Protein AF-A0A6A0AK98-F1 (afdb_monomer_lite)

Foldseek 3Di:
DDDDDDDPCPVLVVLCVVLVVVLVVVLVVCVVVVVDDVVNVVSVVVSVVVSVVVSVVVVVD

Sequence (61 aa):
VMRVNTTSDVVGVEICGALKNVLAIAAGIVEGLDLGHNAMAALIAQGCSEISLVLLLLMHT

Secondary structure (DSSP, 8-state):
-------S-HHHHHHHHHHHHHHHHHHHHHHHTT-HHHHHHHHHHHHHHHHHHHHHHHTT-

Organism: Haematococcus lacustris (NCBI:txid44745)

Radius of gyration: 14.07 Å; chains: 1; bounding box: 28×38×34 Å

pLDDT: mean 95.32, std 6.81, range [55.94, 98.62]

Structure (mmCIF, N/CA/C/O backbone):
data_AF-A0A6A0AK98-F1
#
_entry.id   AF-A0A6A0AK98-F1
#
loop_
_atom_site.group_PDB
_atom_site.id
_atom_site.type_symbol
_atom_site.label_atom_id
_atom_site.label_alt_id
_atom_site.label_comp_id
_atom_site.label_asym_id
_atom_site.label_entity_id
_atom_site.label_seq_id
_atom_site.pdbx_PDB_ins_code
_atom_site.Cartn_x
_atom_site.Cartn_y
_atom_site.Cartn_z
_atom_site.occupancy
_atom_site.B_iso_or_equiv
_atom_site.auth_seq_id
_atom_site.auth_comp_id
_atom_site.auth_asym_id
_atom_site.auth_atom_id
_atom_site.pdbx_PDB_model_num
ATOM 1 N N . VAL A 1 1 ? -4.731 -23.104 3.811 1.00 87.44 1 VAL A N 1
ATOM 2 C CA . VAL A 1 1 ? -5.636 -22.835 4.957 1.00 87.44 1 VAL A CA 1
ATOM 3 C C . VAL A 1 1 ? -5.914 -21.343 4.988 1.00 87.44 1 VAL A C 1
ATOM 5 O O . VAL A 1 1 ? -4.957 -20.581 4.946 1.00 87.44 1 VAL A O 1
ATOM 8 N N . MET A 1 2 ? -7.181 -20.927 4.998 1.00 93.56 2 MET A N 1
ATOM 9 C CA . MET A 1 2 ? -7.556 -19.516 5.137 1.00 93.56 2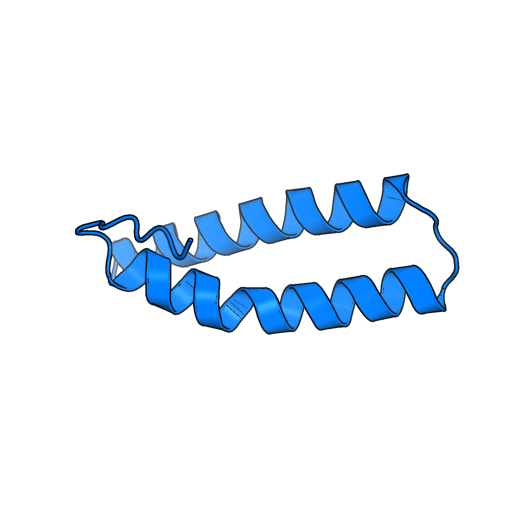 MET A CA 1
ATOM 10 C C . MET A 1 2 ? -7.319 -19.071 6.585 1.00 93.56 2 MET A C 1
ATOM 12 O O . MET A 1 2 ? -7.777 -19.741 7.509 1.00 93.56 2 MET A O 1
ATOM 16 N N . ARG A 1 3 ? -6.584 -17.973 6.784 1.00 94.56 3 ARG A N 1
ATOM 17 C CA . ARG A 1 3 ? -6.388 -17.339 8.094 1.00 94.56 3 ARG A CA 1
ATOM 18 C C . ARG A 1 3 ? -7.102 -15.996 8.107 1.00 94.56 3 ARG A C 1
ATOM 20 O O . ARG A 1 3 ? -6.991 -15.243 7.146 1.00 94.56 3 ARG A O 1
ATOM 27 N N . VAL A 1 4 ? -7.828 -15.726 9.185 1.00 95.69 4 VAL A N 1
ATOM 28 C CA . VAL A 1 4 ? -8.610 -14.502 9.371 1.00 95.69 4 VAL A CA 1
ATOM 29 C C . VAL A 1 4 ? -8.073 -13.780 10.598 1.00 95.69 4 VAL A C 1
ATOM 31 O O . VAL A 1 4 ? -7.965 -14.386 11.662 1.00 95.69 4 VAL A O 1
ATOM 34 N N . ASN A 1 5 ? -7.748 -12.499 10.433 1.00 95.88 5 ASN A N 1
ATOM 35 C CA . ASN A 1 5 ? -7.347 -11.608 11.516 1.00 95.88 5 ASN A CA 1
ATOM 36 C C . ASN A 1 5 ? -8.479 -10.605 11.756 1.00 95.88 5 ASN A C 1
ATOM 38 O O . ASN A 1 5 ? -8.999 -10.031 10.800 1.00 95.88 5 ASN A O 1
ATOM 42 N N . THR A 1 6 ? -8.865 -10.404 13.014 1.00 96.75 6 THR A N 1
ATOM 43 C CA . THR A 1 6 ? -9.953 -9.496 13.404 1.00 96.75 6 THR A CA 1
ATOM 44 C C . THR A 1 6 ? -9.401 -8.210 14.007 1.00 96.75 6 THR A C 1
ATOM 46 O O . THR A 1 6 ? -8.408 -8.245 14.731 1.00 96.75 6 THR A O 1
ATOM 49 N N . THR A 1 7 ? -10.074 -7.089 13.763 1.00 96.38 7 THR A N 1
ATOM 50 C CA . THR A 1 7 ? -9.762 -5.776 14.343 1.00 96.38 7 THR A CA 1
ATOM 51 C C . THR A 1 7 ? -11.059 -5.029 14.655 1.00 96.38 7 THR A C 1
ATOM 53 O O . THR A 1 7 ? -12.075 -5.276 14.007 1.00 96.38 7 THR A O 1
ATOM 56 N N . SER A 1 8 ? -11.034 -4.136 15.646 1.00 97.19 8 SER A N 1
ATOM 57 C CA . SER A 1 8 ? -12.137 -3.206 15.929 1.00 97.19 8 SER A CA 1
ATOM 58 C C . SER A 1 8 ? -12.094 -1.944 15.060 1.00 97.19 8 SER A C 1
ATOM 60 O O . SER A 1 8 ? -13.046 -1.169 15.073 1.00 97.19 8 SER A O 1
ATOM 62 N N . ASP A 1 9 ? -11.006 -1.723 14.318 1.00 95.00 9 ASP A N 1
ATOM 63 C CA . ASP A 1 9 ? -10.850 -0.581 13.413 1.00 95.00 9 ASP A CA 1
ATOM 64 C C . ASP A 1 9 ? -11.564 -0.829 12.074 1.00 95.00 9 ASP A C 1
ATOM 66 O O . ASP A 1 9 ? -10.958 -1.226 11.079 1.00 95.00 9 ASP A O 1
ATOM 70 N N . VAL A 1 10 ? -12.886 -0.644 12.070 1.00 94.94 10 VAL A N 1
ATOM 71 C CA . VAL A 1 10 ? -13.726 -0.845 10.876 1.00 94.94 10 VAL A CA 1
ATOM 72 C C . VAL A 1 10 ? -13.404 0.189 9.795 1.00 94.94 10 VAL A C 1
ATOM 74 O O . VAL A 1 10 ? -13.212 -0.178 8.636 1.00 94.94 10 VAL A O 1
ATOM 77 N N . VAL A 1 11 ? -13.277 1.463 10.178 1.00 94.25 11 VAL A N 1
ATOM 78 C CA . VAL A 1 11 ? -13.010 2.569 9.244 1.00 94.25 11 VAL A CA 1
ATOM 79 C C . VAL A 1 11 ? 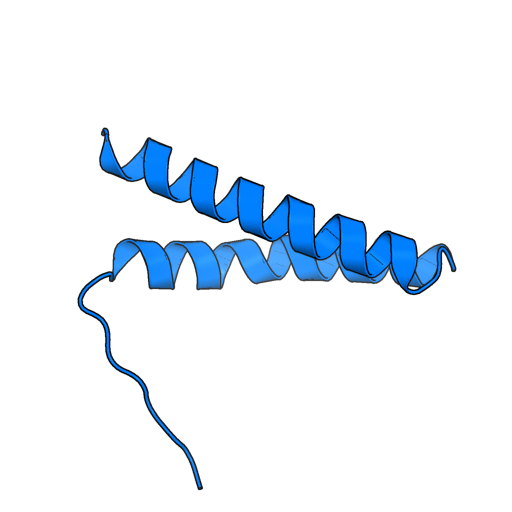-11.659 2.374 8.556 1.00 94.25 11 VAL A C 1
ATOM 81 O O . VAL A 1 11 ? -11.571 2.488 7.335 1.00 94.25 11 VAL A O 1
ATOM 84 N N . GLY A 1 12 ? -10.610 2.012 9.301 1.00 95.12 12 GLY A N 1
ATOM 85 C CA . GLY A 1 12 ? -9.296 1.737 8.725 1.00 95.12 12 GLY A CA 1
ATOM 86 C C . GLY A 1 12 ? -9.327 0.610 7.697 1.00 95.12 12 GLY A C 1
ATOM 87 O O . GLY A 1 12 ? -8.735 0.743 6.623 1.00 95.12 12 GLY A O 1
ATOM 88 N N . VAL A 1 13 ? -10.065 -0.470 7.974 1.00 96.44 13 VAL A N 1
ATOM 89 C CA . VAL A 1 13 ? -10.225 -1.598 7.040 1.00 96.44 13 VAL A CA 1
ATOM 90 C C . VAL A 1 13 ? -10.929 -1.167 5.751 1.00 96.44 13 VAL A C 1
ATOM 92 O O . VAL A 1 13 ? -10.462 -1.515 4.663 1.00 96.44 13 VAL A O 1
ATOM 95 N N . GLU A 1 14 ? -12.012 -0.395 5.844 1.00 96.19 14 GLU A N 1
ATOM 96 C CA . GLU A 1 14 ? -12.757 0.094 4.676 1.00 96.19 14 GLU A CA 1
ATOM 97 C C . GLU A 1 14 ? -11.915 1.044 3.816 1.00 96.19 14 GLU A C 1
ATOM 99 O O . GLU A 1 14 ? -11.813 0.860 2.598 1.00 96.19 14 GLU A O 1
ATOM 104 N N . ILE A 1 15 ? -11.244 2.012 4.449 1.00 96.19 15 ILE A N 1
ATOM 105 C CA . ILE A 1 15 ? -10.393 2.994 3.768 1.00 96.19 15 ILE A CA 1
ATOM 106 C C . ILE A 1 15 ? -9.209 2.309 3.080 1.00 96.19 15 ILE A C 1
ATOM 108 O O . ILE A 1 15 ? -8.964 2.552 1.896 1.00 96.19 15 ILE A O 1
ATOM 112 N N . CYS A 1 16 ? -8.513 1.394 3.761 1.00 96.38 16 CYS A N 1
ATOM 113 C CA . CYS A 1 16 ? -7.426 0.628 3.146 1.00 96.38 16 CYS A CA 1
ATOM 114 C C . CYS A 1 16 ? -7.931 -0.241 1.983 1.00 96.38 16 CYS A C 1
ATOM 116 O O . CYS A 1 16 ? -7.279 -0.322 0.939 1.00 96.38 16 CYS A O 1
ATOM 118 N N . GLY A 1 17 ? -9.103 -0.868 2.137 1.00 97.00 17 GLY A N 1
ATOM 119 C CA . GLY A 1 17 ? -9.732 -1.697 1.109 1.00 97.00 17 GLY A CA 1
ATOM 120 C C . GLY A 1 17 ? -10.077 -0.924 -0.166 1.00 97.00 17 GLY A C 1
ATOM 121 O O . GLY A 1 17 ? -9.875 -1.441 -1.269 1.00 97.00 17 GLY A O 1
ATOM 122 N N . ALA A 1 18 ? -10.541 0.318 -0.026 1.00 97.12 18 ALA A N 1
ATOM 123 C CA . ALA A 1 18 ? -10.830 1.201 -1.150 1.00 97.12 18 ALA A CA 1
ATOM 124 C C . ALA A 1 18 ? -9.546 1.742 -1.803 1.00 97.12 18 ALA A C 1
ATOM 126 O O . ALA A 1 18 ? -9.348 1.594 -3.014 1.00 97.12 18 ALA A O 1
ATOM 127 N N . LEU A 1 19 ? -8.647 2.335 -1.011 1.00 97.62 19 LEU A N 1
ATOM 128 C CA . LEU A 1 19 ? -7.489 3.072 -1.527 1.00 97.62 19 LEU A CA 1
ATOM 129 C C . LEU A 1 19 ? -6.399 2.172 -2.121 1.00 97.62 19 LEU A C 1
ATOM 131 O O . LEU A 1 19 ? -5.689 2.612 -3.029 1.00 97.62 19 LEU A O 1
ATOM 135 N N . LYS A 1 20 ? -6.310 0.890 -1.730 1.00 97.12 20 LYS A N 1
ATOM 136 C CA . LYS A 1 20 ? -5.356 -0.045 -2.356 1.00 97.12 20 LYS A CA 1
ATOM 137 C C . LYS A 1 20 ? -5.539 -0.178 -3.871 1.00 97.12 20 LYS A C 1
ATOM 139 O O . LYS A 1 20 ? -4.589 -0.513 -4.570 1.00 97.12 20 LYS A O 1
ATOM 144 N N . ASN A 1 21 ? -6.746 0.066 -4.388 1.00 98.12 21 ASN A N 1
ATOM 145 C CA . ASN A 1 21 ? -7.024 -0.028 -5.820 1.00 98.12 21 ASN A CA 1
ATOM 146 C C . ASN A 1 21 ? -6.408 1.151 -6.580 1.00 98.12 21 ASN A C 1
ATOM 148 O O . ASN A 1 21 ? -5.862 0.958 -7.661 1.00 98.12 21 ASN A O 1
ATOM 152 N N . VAL A 1 22 ? -6.438 2.350 -5.993 1.00 97.81 22 VAL A N 1
ATOM 153 C CA . VAL A 1 22 ? -5.769 3.532 -6.557 1.00 97.81 22 VAL A CA 1
ATOM 154 C C . VAL A 1 22 ? -4.257 3.313 -6.565 1.00 97.81 22 VAL A C 1
ATOM 156 O O . VAL A 1 22 ? -3.609 3.534 -7.587 1.00 97.81 22 VAL A O 1
ATOM 159 N N . LEU A 1 23 ? -3.708 2.780 -5.467 1.00 97.88 23 LEU A N 1
ATOM 160 C CA . LEU A 1 23 ? -2.287 2.443 -5.381 1.00 97.88 23 LEU A CA 1
ATOM 161 C C . LEU A 1 23 ? -1.884 1.373 -6.408 1.00 97.88 23 LEU A C 1
ATOM 163 O O . LEU A 1 23 ? -0.826 1.485 -7.018 1.00 97.88 23 LEU A O 1
ATOM 167 N N . ALA A 1 24 ? -2.742 0.379 -6.659 1.00 98.38 24 ALA A N 1
ATOM 168 C CA . ALA A 1 24 ? -2.505 -0.641 -7.680 1.00 98.38 24 ALA A CA 1
ATOM 169 C C . ALA A 1 24 ? -2.485 -0.067 -9.108 1.00 98.38 24 ALA A C 1
ATOM 171 O O . ALA A 1 24 ? -1.679 -0.501 -9.926 1.00 98.38 24 ALA A O 1
ATOM 172 N N . ILE A 1 25 ? -3.325 0.931 -9.412 1.00 98.56 25 ILE A N 1
ATOM 173 C CA . ILE A 1 25 ? -3.278 1.634 -10.705 1.00 98.56 25 ILE A CA 1
ATOM 174 C C . ILE A 1 25 ? -1.950 2.383 -10.847 1.00 98.56 25 ILE A C 1
ATOM 176 O O . ILE A 1 25 ? -1.282 2.252 -11.870 1.00 98.56 25 ILE A O 1
ATOM 180 N N . ALA A 1 26 ? -1.537 3.127 -9.817 1.00 98.50 26 ALA A N 1
ATOM 181 C CA . ALA A 1 26 ? -0.251 3.822 -9.823 1.00 98.50 26 ALA A CA 1
ATOM 182 C C . ALA A 1 26 ? 0.930 2.845 -9.965 1.00 98.50 26 ALA A C 1
ATOM 184 O O . ALA A 1 26 ? 1.865 3.117 -10.716 1.00 98.50 26 ALA A O 1
ATOM 185 N N . ALA A 1 27 ? 0.859 1.680 -9.315 1.00 98.44 27 ALA A N 1
ATOM 186 C CA . ALA A 1 27 ? 1.844 0.612 -9.452 1.00 98.44 27 ALA A CA 1
ATOM 187 C C . ALA A 1 27 ? 1.917 0.095 -10.898 1.00 98.44 27 ALA A C 1
ATOM 189 O O . ALA A 1 27 ? 3.007 -0.008 -11.453 1.00 98.44 27 ALA A O 1
ATOM 190 N N . GLY A 1 28 ? 0.769 -0.125 -11.548 1.00 98.44 28 GLY A N 1
ATOM 191 C CA . GLY A 1 28 ? 0.714 -0.500 -12.963 1.00 98.44 28 GLY A CA 1
ATOM 192 C C . GLY A 1 28 ? 1.307 0.560 -13.898 1.00 98.44 28 GLY A C 1
ATOM 193 O O . GLY A 1 28 ? 1.927 0.215 -14.900 1.00 98.44 28 GLY A O 1
ATOM 194 N N . ILE A 1 29 ? 1.186 1.850 -13.562 1.00 98.62 29 ILE A N 1
ATOM 195 C CA . ILE A 1 29 ? 1.856 2.934 -14.299 1.00 98.62 29 ILE A CA 1
ATOM 196 C C . ILE A 1 29 ? 3.377 2.848 -14.118 1.00 98.62 29 ILE A C 1
ATOM 198 O O . ILE A 1 29 ? 4.109 2.949 -15.097 1.00 98.62 29 ILE A O 1
ATOM 202 N N . VAL A 1 30 ? 3.860 2.639 -12.889 1.00 98.62 30 VAL A N 1
ATOM 203 C CA . VAL A 1 30 ? 5.298 2.481 -12.600 1.00 98.62 30 VAL A CA 1
ATOM 204 C C . VAL A 1 30 ? 5.892 1.287 -13.349 1.00 98.62 30 VAL A C 1
ATOM 206 O O . VAL A 1 30 ? 6.982 1.410 -13.908 1.00 98.62 30 VAL 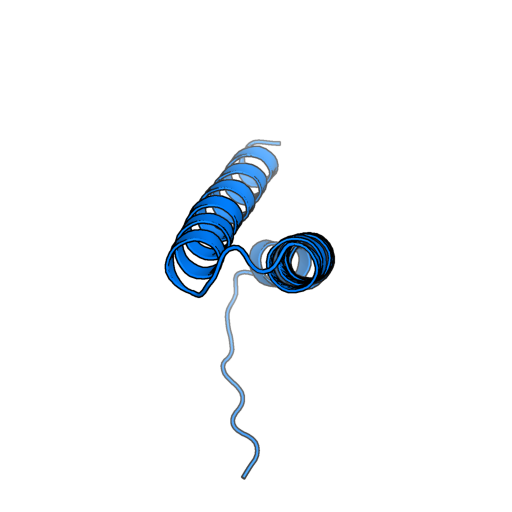A O 1
ATOM 209 N N . GLU A 1 31 ? 5.172 0.164 -13.406 1.00 98.38 31 GLU A N 1
ATOM 210 C CA . GLU A 1 31 ? 5.558 -1.000 -14.214 1.00 98.38 31 GLU A CA 1
ATOM 211 C C . GLU A 1 31 ? 5.540 -0.687 -15.712 1.00 98.38 31 GLU A C 1
ATOM 213 O O . GLU A 1 31 ? 6.507 -0.981 -16.408 1.00 98.38 31 GLU A O 1
ATOM 218 N N . GLY A 1 32 ? 4.485 -0.038 -16.215 1.00 98.38 32 GLY A N 1
ATOM 219 C CA . GLY A 1 32 ? 4.366 0.333 -17.629 1.00 98.38 32 GLY A CA 1
ATOM 220 C C . GLY A 1 32 ? 5.426 1.330 -18.113 1.00 98.38 32 GLY A C 1
ATOM 221 O O . GLY A 1 32 ? 5.666 1.429 -19.315 1.00 98.38 32 GLY A O 1
ATOM 222 N N . LEU A 1 33 ? 6.067 2.051 -17.190 1.00 98.56 33 LEU A N 1
ATOM 223 C CA . LEU A 1 33 ? 7.175 2.975 -17.449 1.00 98.56 33 LEU A CA 1
ATOM 224 C C . LEU A 1 33 ? 8.566 2.348 -17.232 1.00 98.56 33 LEU A C 1
ATOM 226 O O . LEU A 1 33 ? 9.562 3.048 -17.400 1.00 98.56 33 LEU A O 1
ATOM 230 N N . ASP A 1 34 ? 8.644 1.069 -16.849 1.00 97.88 34 ASP A N 1
ATOM 231 C CA . ASP A 1 34 ? 9.886 0.323 -16.588 1.00 97.88 34 ASP A CA 1
ATOM 232 C C . ASP A 1 34 ? 10.848 1.021 -15.599 1.00 97.88 34 ASP A C 1
ATOM 234 O O . ASP A 1 34 ? 12.070 1.006 -15.736 1.00 97.88 34 ASP A O 1
ATOM 238 N N . LEU A 1 35 ? 10.298 1.665 -14.560 1.00 98.31 35 LEU A N 1
ATOM 239 C CA . LEU A 1 35 ? 11.089 2.422 -13.570 1.00 98.31 35 LEU A CA 1
ATOM 240 C C . LEU A 1 35 ? 11.800 1.526 -12.538 1.00 98.31 35 LEU A C 1
ATOM 242 O O . LEU A 1 35 ? 12.613 1.999 -11.737 1.00 98.31 35 LEU A O 1
ATOM 246 N N . GLY A 1 36 ? 11.483 0.231 -12.532 1.00 97.75 36 GLY A N 1
ATOM 247 C CA . GLY A 1 36 ? 12.081 -0.772 -11.659 1.00 97.75 36 GLY A CA 1
ATOM 248 C C . GLY A 1 36 ? 11.589 -0.761 -10.206 1.00 97.75 36 GLY A C 1
ATOM 249 O O . GLY A 1 36 ? 10.753 0.034 -9.770 1.00 97.75 36 GLY A O 1
ATOM 250 N N . HIS A 1 37 ? 12.136 -1.690 -9.419 1.00 98.19 37 HIS A N 1
ATOM 251 C CA . HIS A 1 37 ? 11.625 -2.011 -8.082 1.00 98.19 37 HIS A CA 1
ATOM 252 C C . HIS A 1 37 ? 11.824 -0.905 -7.037 1.00 98.19 37 HIS A C 1
ATOM 254 O O . HIS A 1 37 ? 11.036 -0.817 -6.100 1.00 98.19 37 HIS A O 1
ATOM 260 N N . ASN A 1 38 ? 12.837 -0.044 -7.186 1.00 98.31 38 AS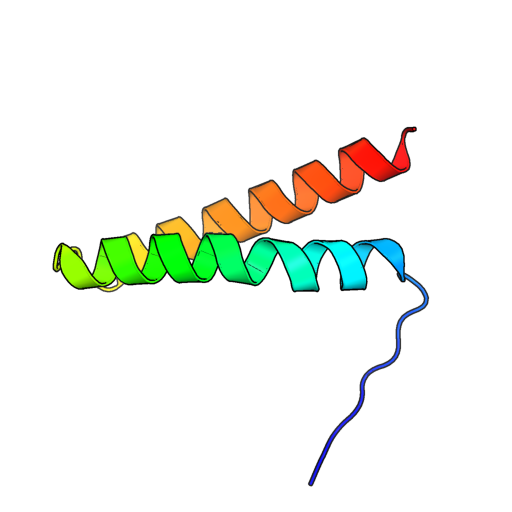N A N 1
ATOM 261 C CA . ASN A 1 38 ? 13.060 1.060 -6.246 1.00 98.31 38 ASN A CA 1
ATOM 262 C C . ASN A 1 38 ? 11.941 2.105 -6.338 1.00 98.31 38 ASN A C 1
ATOM 264 O O . ASN A 1 38 ? 11.444 2.562 -5.310 1.00 98.31 38 ASN A O 1
ATOM 268 N N . ALA A 1 39 ? 11.515 2.443 -7.559 1.00 98.38 39 ALA A N 1
ATOM 269 C CA . ALA A 1 39 ? 10.395 3.351 -7.784 1.00 98.38 39 ALA A CA 1
ATOM 270 C C . ALA A 1 39 ? 9.079 2.742 -7.279 1.00 98.38 39 ALA A C 1
ATOM 272 O O . ALA A 1 39 ? 8.314 3.418 -6.597 1.00 98.38 39 ALA A O 1
ATOM 273 N N . MET A 1 40 ? 8.858 1.446 -7.529 1.00 98.56 40 MET A N 1
ATOM 274 C CA . MET A 1 40 ? 7.705 0.710 -6.998 1.00 98.56 40 MET A CA 1
ATOM 275 C C . MET A 1 40 ? 7.673 0.723 -5.462 1.00 98.56 40 MET A C 1
ATOM 277 O O . MET A 1 40 ? 6.645 1.023 -4.861 1.00 98.56 40 MET A O 1
ATOM 281 N N . ALA A 1 41 ? 8.800 0.432 -4.810 1.00 98.56 41 ALA A N 1
ATOM 282 C CA . ALA A 1 41 ? 8.889 0.432 -3.354 1.00 98.56 41 ALA A CA 1
ATOM 283 C C . ALA A 1 41 ? 8.639 1.828 -2.766 1.00 98.56 41 ALA A C 1
ATOM 285 O O . ALA A 1 41 ? 7.907 1.955 -1.784 1.00 98.56 41 ALA A O 1
ATOM 286 N N . ALA A 1 42 ? 9.200 2.871 -3.388 1.00 98.56 42 ALA A N 1
ATOM 287 C CA . ALA A 1 42 ? 8.961 4.255 -2.992 1.00 98.56 42 ALA A CA 1
ATOM 288 C C . ALA A 1 42 ? 7.478 4.634 -3.128 1.00 98.56 42 ALA A C 1
ATOM 290 O O . ALA A 1 42 ? 6.905 5.174 -2.183 1.00 98.56 42 ALA A O 1
ATOM 291 N N . LEU A 1 43 ? 6.843 4.278 -4.252 1.00 98.50 43 LEU A N 1
ATOM 292 C CA . LEU A 1 43 ? 5.414 4.495 -4.480 1.00 98.50 43 LEU A CA 1
ATOM 293 C C . LEU A 1 43 ? 4.564 3.814 -3.401 1.00 98.50 43 LEU A C 1
ATOM 295 O O . LEU A 1 43 ? 3.688 4.451 -2.823 1.00 98.50 43 LEU A O 1
ATOM 299 N N . ILE A 1 44 ? 4.812 2.532 -3.115 1.00 98.31 44 ILE A N 1
ATOM 300 C CA . ILE A 1 44 ? 4.036 1.779 -2.120 1.00 98.31 44 ILE A CA 1
ATOM 301 C C . ILE A 1 44 ? 4.211 2.389 -0.726 1.00 98.31 44 ILE A C 1
ATOM 303 O O . ILE A 1 44 ? 3.225 2.586 -0.018 1.00 98.31 44 ILE A O 1
ATOM 307 N N . ALA A 1 45 ? 5.444 2.717 -0.330 1.00 98.31 45 ALA A N 1
ATOM 308 C CA . ALA A 1 45 ? 5.719 3.319 0.973 1.00 98.31 45 ALA A CA 1
ATOM 309 C C . ALA A 1 45 ? 5.015 4.675 1.133 1.00 98.31 45 ALA A C 1
ATOM 311 O O . ALA A 1 45 ? 4.380 4.925 2.161 1.00 98.31 45 ALA A O 1
ATOM 312 N N . GLN A 1 46 ? 5.076 5.521 0.103 1.00 98.12 46 GLN A N 1
ATOM 313 C CA . GLN A 1 46 ? 4.404 6.815 0.096 1.00 98.12 46 GLN A CA 1
ATOM 314 C C . GLN A 1 46 ? 2.880 6.656 0.127 1.00 98.12 46 GLN A C 1
ATOM 316 O O . GLN A 1 46 ? 2.224 7.258 0.975 1.00 98.12 46 GLN A O 1
ATOM 321 N N . GLY A 1 47 ? 2.326 5.768 -0.701 1.00 98.00 47 GLY A N 1
ATOM 322 C CA . GLY A 1 47 ? 0.894 5.477 -0.732 1.00 98.00 47 GLY A CA 1
ATOM 323 C C . GLY A 1 47 ? 0.357 4.976 0.611 1.00 98.00 47 GLY A C 1
ATOM 324 O O . GLY A 1 47 ? -0.683 5.438 1.070 1.00 98.00 47 GLY A O 1
ATOM 325 N N . CYS A 1 48 ? 1.080 4.093 1.305 1.00 97.69 48 CYS A N 1
ATOM 326 C CA . CYS A 1 48 ? 0.705 3.645 2.652 1.00 97.69 48 CYS A CA 1
ATOM 327 C C . CYS A 1 48 ? 0.703 4.792 3.681 1.00 97.69 48 CYS A C 1
ATOM 329 O O . CYS A 1 48 ? -0.176 4.846 4.547 1.00 97.69 48 CYS A O 1
ATOM 331 N N . SER A 1 49 ? 1.659 5.723 3.584 1.00 97.94 49 SER A N 1
ATOM 332 C CA . SER A 1 49 ? 1.695 6.918 4.434 1.00 97.94 49 SER A CA 1
ATOM 333 C C . SER A 1 49 ? 0.509 7.846 4.157 1.00 97.94 49 SER A C 1
ATOM 335 O O . SER A 1 49 ? -0.083 8.375 5.095 1.00 97.94 49 SER A O 1
ATOM 337 N N . GLU A 1 50 ? 0.130 8.022 2.892 1.00 97.62 50 GLU A N 1
ATOM 338 C CA . GLU A 1 50 ? -1.024 8.836 2.495 1.00 97.62 50 GLU A CA 1
ATOM 339 C C . GLU A 1 50 ? -2.350 8.210 2.939 1.00 97.62 50 GLU A C 1
ATOM 341 O O . GLU A 1 50 ? -3.201 8.912 3.479 1.00 97.62 50 GLU A O 1
ATOM 346 N N . ILE A 1 51 ? -2.512 6.888 2.810 1.00 97.19 51 ILE A N 1
ATOM 347 C CA . ILE A 1 51 ? -3.687 6.163 3.329 1.00 97.19 51 ILE A CA 1
ATOM 348 C C . ILE A 1 51 ? -3.824 6.383 4.841 1.00 97.19 51 ILE A C 1
ATOM 350 O O . ILE A 1 51 ? -4.915 6.678 5.331 1.00 97.19 51 ILE A O 1
ATOM 354 N N . SER A 1 52 ? -2.712 6.286 5.573 1.00 95.50 52 SER A N 1
ATOM 355 C CA . SER A 1 52 ? -2.688 6.515 7.022 1.00 95.50 52 SER A CA 1
ATOM 356 C C . SER A 1 52 ? -3.061 7.960 7.375 1.00 95.50 52 SER A C 1
ATOM 358 O O . SER A 1 52 ? -3.802 8.193 8.329 1.00 95.50 52 SER A O 1
ATOM 360 N N . LEU A 1 53 ? -2.594 8.932 6.583 1.00 95.88 53 LEU A N 1
ATOM 361 C CA . LEU A 1 53 ? -2.947 10.342 6.741 1.00 95.88 53 LEU A CA 1
ATOM 362 C C . LEU A 1 53 ? -4.445 10.583 6.504 1.00 95.88 53 LEU A C 1
ATOM 364 O O . LEU A 1 53 ? -5.083 11.257 7.310 1.00 95.88 53 LEU A O 1
ATOM 368 N N . VAL A 1 54 ? -5.016 10.016 5.438 1.00 94.81 54 VAL A N 1
ATOM 369 C CA . VAL A 1 54 ? -6.456 10.110 5.142 1.00 94.81 54 VAL A CA 1
ATOM 370 C C . VAL A 1 54 ? -7.279 9.540 6.293 1.00 94.81 54 VAL A C 1
ATOM 372 O O . VAL A 1 54 ? -8.233 10.177 6.734 1.00 94.81 54 VAL A O 1
ATOM 375 N N . LEU A 1 55 ? -6.893 8.377 6.823 1.00 93.38 55 LEU A N 1
ATOM 376 C CA . LEU A 1 55 ? -7.579 7.769 7.961 1.00 93.38 55 LEU A CA 1
ATOM 377 C C . LEU A 1 55 ? -7.558 8.684 9.194 1.00 93.38 55 LEU A C 1
ATOM 379 O O . LEU A 1 55 ? -8.590 8.882 9.832 1.00 93.38 55 LEU A O 1
ATOM 383 N N . LEU A 1 56 ? -6.404 9.280 9.504 1.00 93.06 56 LEU A N 1
ATOM 384 C CA . LEU A 1 56 ? -6.263 10.189 10.642 1.00 93.06 56 LEU A CA 1
ATOM 385 C C . LEU A 1 56 ? -7.142 11.441 10.500 1.00 93.06 56 LEU A C 1
ATOM 387 O O . LEU A 1 56 ? -7.724 11.895 11.487 1.00 93.06 56 LEU A O 1
ATOM 391 N N . LEU A 1 57 ? -7.253 11.977 9.280 1.00 92.19 57 LEU A N 1
ATOM 392 C CA . LEU A 1 57 ? -8.114 13.120 8.976 1.00 92.19 57 LEU A CA 1
ATOM 393 C C . LEU A 1 57 ? -9.595 12.789 9.190 1.00 92.19 57 LEU A C 1
ATOM 395 O O . LEU A 1 57 ? -10.310 13.589 9.785 1.00 92.19 57 LEU A O 1
ATOM 399 N N . LEU A 1 58 ? -10.042 11.605 8.763 1.00 87.44 58 LEU A N 1
ATOM 400 C CA . LEU A 1 58 ? -11.432 11.165 8.932 1.00 87.44 58 LEU A CA 1
ATOM 401 C C . LEU A 1 58 ? -11.794 10.857 10.391 1.00 87.44 58 LEU A C 1
ATOM 403 O O .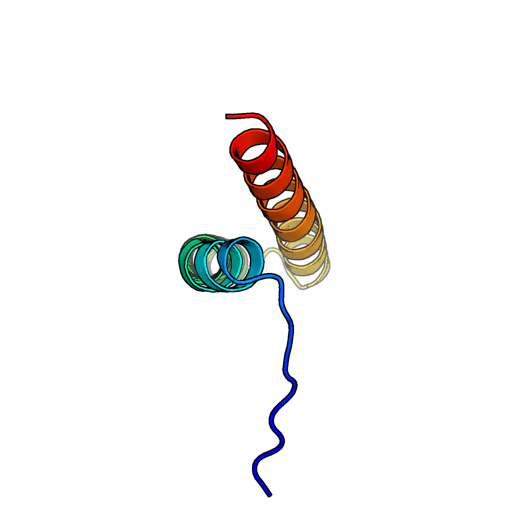 LEU A 1 58 ? -12.951 10.961 10.768 1.00 87.44 58 LEU A O 1
ATOM 407 N N . MET A 1 59 ? -10.817 10.504 11.229 1.00 80.19 59 MET A N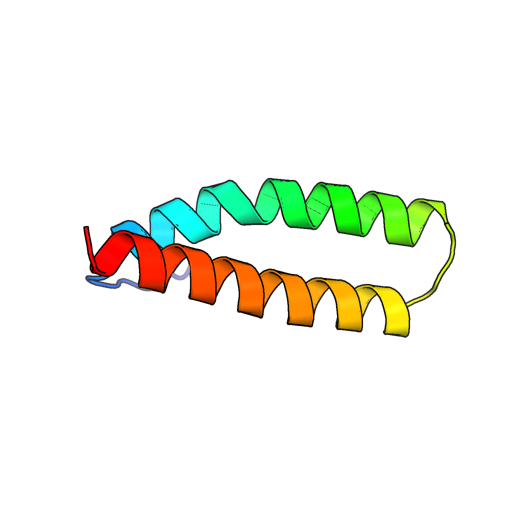 1
ATOM 408 C CA . MET A 1 59 ? -11.032 10.262 12.663 1.00 80.19 59 MET A CA 1
ATOM 409 C C . MET A 1 59 ? -11.286 11.550 13.467 1.00 80.19 59 MET A C 1
ATOM 411 O O . MET A 1 59 ? -11.719 11.475 14.614 1.00 80.19 59 MET A O 1
ATOM 415 N N . HIS A 1 60 ? -10.989 12.723 12.897 1.00 70.62 60 HIS A N 1
ATOM 416 C CA . HIS A 1 60 ? -11.192 14.030 13.537 1.00 70.62 60 HIS A CA 1
ATOM 417 C C . HIS A 1 60 ? -12.495 14.737 13.119 1.00 70.62 60 HIS A C 1
ATOM 419 O O . HIS A 1 60 ? -12.761 15.837 13.608 1.00 70.62 60 HIS A O 1
ATOM 425 N N . THR A 1 61 ? -13.296 14.132 12.238 1.00 55.94 61 THR A N 1
ATOM 426 C CA . THR A 1 61 ? -14.608 14.635 11.786 1.00 55.94 61 THR A CA 1
ATOM 427 C C . THR A 1 61 ? -15.736 13.775 12.323 1.00 55.94 61 THR A C 1
ATOM 429 O O . THR A 1 61 ? -16.748 14.355 12.769 1.00 55.94 61 THR A O 1
#

InterPro domains:
  IPR006109 Glycerol-3-phosphate dehydrogenase, NAD-dependent, C-terminal [PF07479] (9-54)
  IPR006168 Glycerol-3-phosphate dehydrogenase, NAD-dependent [PR00077] (2-26)
  IPR006168 Glycerol-3-phosphate dehydrogenase, NAD-dependent [PR00077] (27-51)
  IPR006168 Glycerol-3-phosphate dehydrogenase, NAD-dependent [PS00957] (17-38)
  IPR008927 6-phosphogluconate dehydrogenase-like, C-terminal domain superfamily [SSF48179] (8-58)
  IPR013328 6-phosphogluconate dehydrogenase, domain 2 [G3DSA:1.10.1040.10] (9-61)